Protein AF-A0A1Q3SDZ8-F1 (afdb_monomer_lite)

Secondary structure (DSSP, 8-state):
-HHHHHHHHHHHHHHHHHHHHHHHHHHHHHHS--HHHHHHHHHHHHHHHHHHHHHHHT--

Structure (mmCIF, N/CA/C/O backbone):
data_AF-A0A1Q3SDZ8-F1
#
_entry.id   AF-A0A1Q3SDZ8-F1
#
loop_
_atom_site.group_PDB
_atom_site.id
_atom_site.type_symbol
_atom_site.label_atom_id
_atom_site.label_alt_id
_atom_site.label_comp_id
_atom_site.label_asym_id
_atom_site.label_entity_id
_atom_site.label_seq_id
_atom_site.pdbx_PDB_ins_code
_atom_site.Cartn_x
_atom_site.Cartn_y
_atom_site.Cartn_z
_atom_site.occupancy
_atom_site.B_iso_or_equiv
_atom_site.auth_seq_id
_atom_site.auth_comp_id
_atom_site.auth_asym_id
_atom_site.auth_atom_id
_atom_site.pdbx_PDB_model_num
ATOM 1 N N . MET A 1 1 ? -21.821 9.610 24.653 1.00 55.09 1 MET A N 1
ATOM 2 C CA . MET A 1 1 ? -21.850 8.486 23.689 1.00 55.09 1 MET A CA 1
ATOM 3 C C . MET A 1 1 ? -21.462 8.931 22.272 1.00 55.09 1 MET A C 1
ATOM 5 O O . MET A 1 1 ? -20.608 8.282 21.693 1.00 55.09 1 MET A O 1
ATOM 9 N N . LEU A 1 2 ? -21.934 10.085 21.775 1.00 57.44 2 LEU A N 1
ATOM 10 C CA . LEU A 1 2 ? -21.633 10.620 20.426 1.00 57.44 2 LEU A CA 1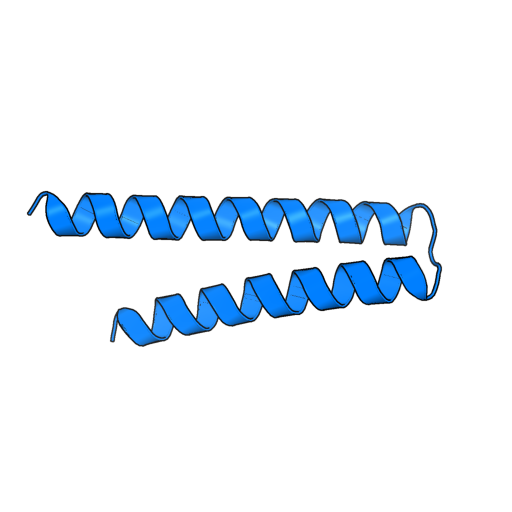
ATOM 11 C C . LEU A 1 2 ? -20.139 10.850 20.082 1.00 57.44 2 LEU A C 1
ATOM 13 O O . LEU A 1 2 ? -19.732 10.664 18.938 1.00 57.44 2 LEU A O 1
ATOM 17 N N . GLN A 1 3 ? -19.300 11.231 21.055 1.00 58.28 3 GLN A N 1
ATOM 18 C CA . GLN A 1 3 ? -17.865 11.478 20.815 1.00 58.28 3 GLN A CA 1
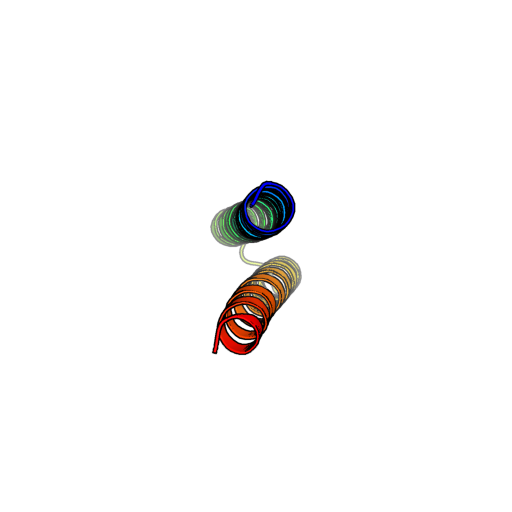ATOM 19 C C . GLN A 1 3 ? -17.090 10.205 20.433 1.00 58.28 3 GLN A C 1
ATOM 21 O O . GLN A 1 3 ? -16.149 10.266 19.641 1.00 58.28 3 GLN A O 1
ATOM 26 N N . ASN A 1 4 ? -17.512 9.046 20.948 1.00 62.12 4 ASN A N 1
ATOM 27 C CA . ASN A 1 4 ? -16.850 7.770 20.673 1.00 62.12 4 ASN A CA 1
ATOM 28 C C . ASN A 1 4 ? -17.160 7.278 19.253 1.00 62.12 4 ASN A C 1
ATOM 30 O O . ASN A 1 4 ? -16.297 6.691 18.607 1.00 62.12 4 ASN A O 1
ATOM 34 N N . GLU A 1 5 ? -18.356 7.571 18.739 1.00 67.38 5 GLU A N 1
ATOM 35 C CA . GLU A 1 5 ? -18.772 7.206 17.381 1.00 67.38 5 GLU A CA 1
ATOM 36 C C . GLU A 1 5 ? -18.071 8.069 16.327 1.00 67.38 5 GLU A C 1
ATOM 38 O O . GLU A 1 5 ? -17.517 7.535 15.367 1.00 67.38 5 GLU A O 1
ATOM 43 N N . GLN A 1 6 ? -17.985 9.387 16.544 1.00 70.06 6 GLN A N 1
ATOM 44 C CA . GLN A 1 6 ? -17.255 10.295 15.648 1.00 70.06 6 GLN A CA 1
ATOM 45 C C . GLN A 1 6 ? -15.759 9.965 15.574 1.00 70.06 6 GLN A C 1
ATOM 47 O O . GLN A 1 6 ? -15.184 9.965 14.485 1.00 70.06 6 GLN A O 1
ATOM 52 N N . GLY A 1 7 ? -15.133 9.624 16.705 1.00 73.69 7 GLY A N 1
ATOM 53 C CA . GLY A 1 7 ? -13.740 9.178 16.728 1.00 73.69 7 GLY A CA 1
ATOM 54 C C . GLY A 1 7 ? -13.523 7.861 15.975 1.00 73.69 7 GLY A C 1
ATOM 55 O O . GLY A 1 7 ? -12.499 7.691 15.313 1.00 73.69 7 GLY A O 1
ATOM 56 N N . ASN A 1 8 ? -14.488 6.939 16.027 1.00 78.81 8 ASN A N 1
ATOM 57 C CA . ASN A 1 8 ? -14.385 5.654 15.339 1.00 78.81 8 ASN A CA 1
ATOM 58 C C . ASN A 1 8 ? -14.590 5.791 13.820 1.00 78.81 8 ASN A C 1
ATOM 60 O O . ASN A 1 8 ? -13.833 5.212 13.042 1.00 78.81 8 ASN A O 1
ATOM 64 N N . ILE A 1 9 ? -15.542 6.629 13.392 1.00 81.06 9 ILE A N 1
ATOM 65 C CA . ILE A 1 9 ? -15.782 6.943 11.974 1.00 81.06 9 ILE A CA 1
ATOM 66 C C . ILE A 1 9 ? -14.531 7.574 11.345 1.00 81.06 9 ILE A C 1
ATOM 68 O O . ILE A 1 9 ? -14.066 7.108 10.306 1.00 81.06 9 ILE A O 1
ATOM 72 N N . GLN A 1 10 ? -13.910 8.552 12.011 1.00 84.00 10 GLN A N 1
ATOM 73 C CA . GLN A 1 10 ? -12.680 9.183 11.513 1.00 84.00 10 GLN A CA 1
ATOM 74 C C . GLN A 1 10 ? -11.524 8.183 11.356 1.00 84.00 10 GLN A C 1
ATOM 76 O O . GLN A 1 10 ? -10.789 8.233 10.368 1.00 84.00 10 GLN A O 1
ATOM 81 N N . LYS A 1 11 ? -11.361 7.238 12.296 1.00 86.19 11 LYS A N 1
ATOM 82 C CA . LYS A 1 11 ? -10.345 6.174 12.185 1.00 86.19 11 LYS A CA 1
ATOM 83 C C . LYS A 1 11 ? -10.582 5.299 10.948 1.00 86.19 11 LYS A C 1
ATOM 85 O O . LYS A 1 11 ? -9.620 4.985 10.245 1.00 86.19 11 LYS A O 1
ATOM 90 N N . ILE A 1 12 ? -11.833 4.927 10.672 1.00 87.94 12 ILE A N 1
ATOM 91 C CA . ILE A 1 12 ? -12.207 4.111 9.505 1.00 87.94 12 ILE A CA 1
ATOM 92 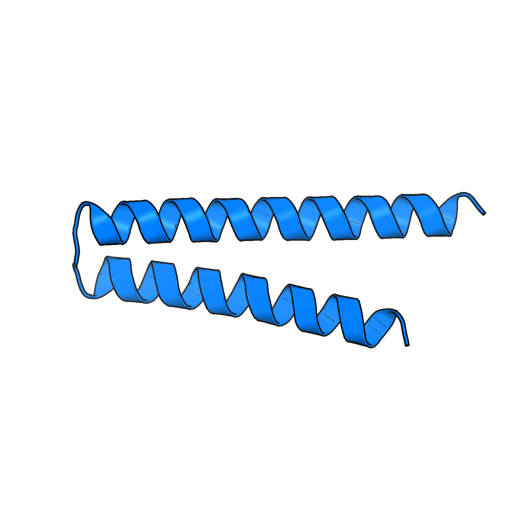C C . ILE A 1 12 ? -11.922 4.866 8.202 1.00 87.94 12 ILE A C 1
ATOM 94 O O . ILE A 1 12 ? -11.287 4.314 7.303 1.00 87.94 12 ILE A O 1
ATOM 98 N N . GLU A 1 13 ? -12.314 6.138 8.111 1.00 92.88 13 GLU A N 1
ATOM 99 C CA . GLU A 1 13 ? -12.068 6.964 6.922 1.00 92.88 13 GLU A CA 1
ATOM 100 C 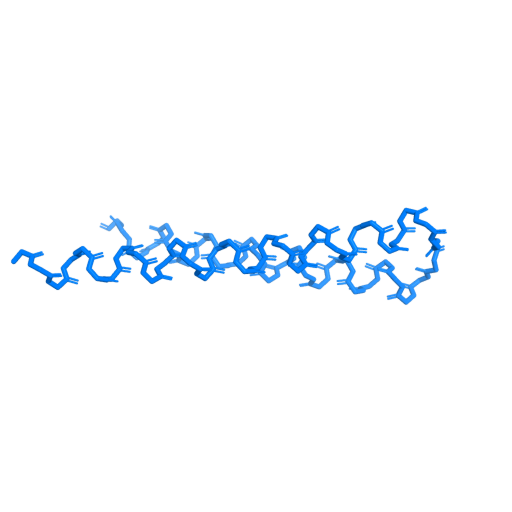C . GLU A 1 13 ? -10.574 7.118 6.619 1.00 92.88 13 GLU A C 1
ATOM 102 O O . GLU A 1 13 ? -10.149 7.017 5.465 1.00 92.88 13 GLU A O 1
ATOM 107 N N . VAL A 1 14 ? -9.754 7.343 7.651 1.00 92.75 14 VAL A N 1
ATOM 108 C CA . VAL A 1 14 ? -8.297 7.441 7.497 1.00 92.75 14 VAL A CA 1
ATOM 109 C C . VAL A 1 14 ? -7.713 6.113 7.008 1.00 92.75 14 VAL A C 1
ATOM 111 O O . VAL A 1 14 ? -6.919 6.113 6.067 1.00 92.75 14 VAL A O 1
ATOM 114 N N . GLN A 1 15 ? -8.126 4.979 7.587 1.00 92.38 15 GLN A N 1
ATOM 115 C CA . GLN A 1 15 ? -7.668 3.658 7.139 1.00 92.38 15 GLN A CA 1
ATOM 116 C C . GLN A 1 15 ? -8.042 3.388 5.677 1.00 92.38 15 GLN A C 1
ATOM 118 O O . GLN A 1 15 ? -7.193 2.933 4.912 1.00 92.38 15 GLN A O 1
ATOM 123 N N . GLN A 1 16 ? -9.274 3.707 5.269 1.00 94.62 16 GLN A N 1
ATOM 124 C CA . GLN A 1 16 ? -9.724 3.526 3.887 1.00 94.62 16 GLN A CA 1
ATOM 125 C C . GLN A 1 16 ? -8.928 4.388 2.904 1.00 94.62 16 GLN A C 1
ATOM 127 O O . GLN A 1 16 ? -8.481 3.885 1.874 1.00 94.62 16 GLN A O 1
ATOM 132 N N . LYS A 1 17 ? -8.686 5.667 3.223 1.00 96.44 17 LYS A N 1
ATOM 133 C CA . LYS A 1 17 ? -7.880 6.561 2.373 1.00 96.44 17 LYS A CA 1
ATOM 134 C C . LYS A 1 17 ? -6.460 6.029 2.170 1.00 96.44 17 LYS A C 1
ATOM 136 O O . LYS A 1 17 ? -5.960 6.026 1.046 1.00 96.44 17 LYS A O 1
ATOM 141 N N . LEU A 1 18 ? -5.821 5.552 3.239 1.00 97.00 18 LEU A N 1
ATOM 142 C CA . LEU A 1 18 ? -4.471 4.990 3.169 1.00 97.00 18 LEU A CA 1
ATOM 143 C C . LEU A 1 18 ? -4.433 3.658 2.414 1.00 97.00 18 LEU A C 1
ATOM 145 O O . LEU A 1 18 ? -3.526 3.444 1.611 1.00 97.00 18 LEU A O 1
ATOM 149 N N . TYR A 1 19 ? -5.438 2.800 2.607 1.00 96.88 19 TYR A N 1
ATOM 150 C CA . TYR A 1 19 ? -5.581 1.567 1.837 1.00 96.88 19 TYR A CA 1
ATOM 151 C C . TYR A 1 19 ? -5.710 1.851 0.335 1.00 96.88 19 TYR A C 1
ATOM 153 O O . TYR A 1 19 ? -4.999 1.247 -0.465 1.00 96.88 19 TYR A O 1
ATOM 161 N N . LEU A 1 20 ? -6.558 2.808 -0.058 1.00 98.06 20 LEU A N 1
ATOM 162 C CA . LEU A 1 20 ? -6.725 3.194 -1.462 1.00 98.06 20 LEU A CA 1
ATOM 163 C C . LEU A 1 20 ? -5.424 3.739 -2.064 1.00 98.06 20 LEU A C 1
ATOM 165 O O . LEU A 1 20 ? -5.075 3.384 -3.189 1.00 98.06 20 LEU A O 1
ATOM 169 N N . ALA A 1 21 ? -4.679 4.556 -1.315 1.00 97.88 21 ALA A N 1
ATOM 170 C CA . ALA A 1 21 ? -3.378 5.056 -1.756 1.00 97.88 21 ALA A CA 1
ATOM 171 C C . ALA A 1 21 ? -2.370 3.914 -1.980 1.00 97.88 21 ALA A C 1
ATOM 173 O O . ALA A 1 21 ? -1.673 3.894 -2.998 1.00 97.88 21 ALA A O 1
ATOM 174 N N . TYR A 1 22 ? -2.326 2.938 -1.067 1.00 98.25 22 TYR A N 1
ATOM 175 C CA . TYR A 1 22 ? -1.511 1.735 -1.227 1.00 98.25 22 TYR A CA 1
ATOM 176 C C . TYR A 1 22 ? -1.939 0.908 -2.447 1.00 98.25 22 TYR A C 1
ATOM 178 O O . TYR A 1 22 ? -1.091 0.573 -3.272 1.00 98.25 22 TYR A O 1
ATOM 186 N N . ALA A 1 23 ? -3.237 0.639 -2.614 1.00 98.19 23 ALA A N 1
ATOM 187 C CA . ALA A 1 23 ? -3.762 -0.136 -3.737 1.00 98.19 23 ALA A CA 1
ATOM 188 C C . ALA A 1 23 ? -3.414 0.507 -5.091 1.00 98.19 23 ALA A C 1
ATOM 190 O O . ALA A 1 23 ? -2.933 -0.171 -5.999 1.00 98.19 23 ALA A O 1
ATOM 191 N N . GLN A 1 24 ? -3.557 1.830 -5.206 1.00 98.38 24 GLN A N 1
ATOM 192 C CA . GLN A 1 24 ? -3.170 2.575 -6.408 1.00 98.38 24 GLN A CA 1
ATOM 193 C C . GLN A 1 24 ? -1.660 2.516 -6.674 1.00 98.38 24 GLN A C 1
ATOM 195 O O . GLN A 1 24 ? -1.234 2.415 -7.826 1.00 98.38 24 GLN A O 1
ATOM 200 N N . ALA A 1 25 ? -0.826 2.591 -5.633 1.00 98.12 25 ALA A N 1
ATOM 201 C CA . ALA A 1 25 ? 0.622 2.468 -5.781 1.00 98.12 25 ALA A CA 1
ATOM 202 C C . ALA A 1 25 ? 1.035 1.043 -6.194 1.00 98.12 25 ALA A C 1
ATOM 204 O O . ALA A 1 25 ? 1.891 0.881 -7.066 1.00 98.12 25 ALA A O 1
ATOM 205 N N . ALA A 1 26 ? 0.386 0.020 -5.632 1.00 98.31 26 ALA A N 1
ATOM 206 C CA . ALA A 1 26 ? 0.586 -1.379 -5.998 1.00 98.31 26 ALA A CA 1
ATOM 207 C C . ALA A 1 26 ? 0.202 -1.639 -7.457 1.00 98.31 26 ALA A C 1
ATOM 209 O O . ALA A 1 26 ? 0.995 -2.212 -8.201 1.00 98.31 26 ALA A O 1
ATOM 210 N N . GLU A 1 27 ? -0.951 -1.137 -7.901 1.00 98.50 27 GLU A N 1
ATOM 211 C CA . GLU A 1 27 ? -1.369 -1.244 -9.297 1.00 98.50 27 GLU A CA 1
ATOM 212 C C . GLU A 1 27 ? -0.369 -0.563 -10.246 1.00 98.50 27 GLU A C 1
ATOM 214 O O . GLU A 1 27 ? 0.011 -1.134 -11.270 1.00 98.50 27 GLU A O 1
ATOM 219 N N . ARG A 1 28 ? 0.125 0.634 -9.900 1.00 98.12 28 ARG A N 1
ATOM 220 C CA . ARG A 1 28 ? 1.158 1.323 -10.696 1.00 98.12 28 ARG A CA 1
ATOM 221 C C . ARG A 1 28 ? 2.447 0.512 -10.802 1.00 98.12 28 ARG A C 1
ATOM 223 O O . ARG A 1 28 ? 3.047 0.494 -11.875 1.00 98.12 28 ARG A O 1
ATOM 230 N N . TYR A 1 29 ? 2.869 -0.143 -9.722 1.00 98.25 29 TYR A N 1
ATOM 231 C CA . TYR A 1 29 ? 4.044 -1.011 -9.736 1.00 98.25 29 TYR A CA 1
ATOM 232 C C . TYR A 1 29 ? 3.825 -2.254 -10.607 1.00 98.25 29 TYR A C 1
ATOM 234 O O . TYR A 1 29 ? 4.679 -2.555 -11.435 1.00 98.25 29 TYR A O 1
ATOM 242 N N . VAL A 1 30 ? 2.664 -2.912 -10.501 1.0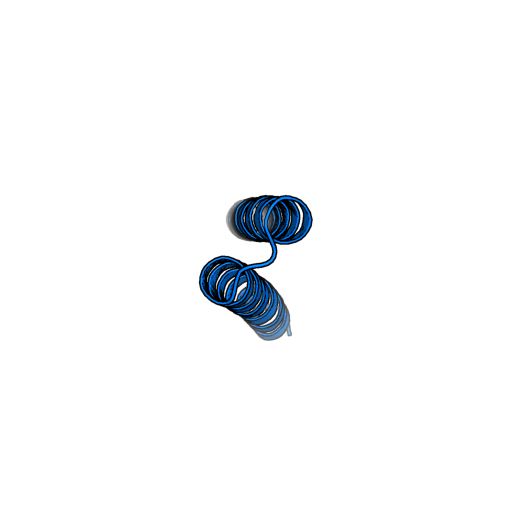0 98.06 30 VAL A N 1
ATOM 243 C CA . VAL A 1 30 ? 2.303 -4.059 -11.356 1.00 98.06 30 VAL A CA 1
ATOM 244 C C . VAL A 1 30 ? 2.308 -3.666 -12.836 1.00 98.06 30 VAL A C 1
ATOM 246 O O . VAL A 1 30 ? 2.859 -4.386 -13.662 1.00 98.06 30 VAL A O 1
ATOM 249 N N . ARG A 1 31 ? 1.748 -2.497 -13.179 1.00 98.25 31 ARG A N 1
ATOM 250 C CA . ARG A 1 31 ? 1.732 -1.989 -14.562 1.00 98.25 31 ARG A CA 1
ATOM 251 C C . ARG A 1 31 ? 3.117 -1.566 -15.061 1.00 98.25 31 ARG A C 1
ATOM 253 O O . ARG A 1 31 ? 3.394 -1.678 -16.251 1.00 98.25 31 ARG A O 1
ATOM 260 N N . LYS A 1 32 ? 3.971 -1.024 -14.186 1.00 98.06 32 LYS A N 1
ATOM 261 C CA . LYS A 1 32 ? 5.315 -0.543 -14.532 1.00 98.06 32 LYS A CA 1
ATOM 262 C C . LYS A 1 32 ? 6.293 -0.802 -13.372 1.00 98.06 32 LYS A C 1
ATOM 264 O O . LYS A 1 32 ? 6.421 0.060 -12.493 1.00 98.06 32 LYS A O 1
ATOM 269 N N . PRO A 1 33 ? 7.019 -1.934 -13.374 1.00 97.94 33 PRO A N 1
ATOM 270 C CA . PRO A 1 33 ? 7.836 -2.361 -12.241 1.00 97.94 33 PRO A CA 1
ATOM 271 C C . PRO A 1 33 ? 9.206 -1.668 -12.217 1.00 97.94 33 PRO A C 1
ATOM 273 O O . PRO A 1 33 ? 10.244 -2.282 -12.441 1.00 97.94 33 PRO A O 1
ATOM 276 N N . THR A 1 34 ? 9.225 -0.360 -11.956 1.00 98.44 34 THR A N 1
ATOM 277 C CA . THR A 1 34 ? 10.469 0.387 -11.705 1.00 98.44 34 THR A CA 1
ATOM 278 C C . THR A 1 34 ? 10.786 0.459 -10.214 1.00 98.44 34 THR A C 1
ATOM 280 O O . THR A 1 34 ? 9.872 0.395 -9.390 1.00 98.44 34 THR A O 1
ATOM 283 N N . ILE A 1 35 ? 12.062 0.685 -9.868 1.00 98.31 35 ILE A N 1
ATOM 284 C CA . ILE A 1 35 ? 12.502 0.957 -8.484 1.00 98.31 35 ILE A CA 1
ATOM 285 C C . ILE A 1 35 ? 11.671 2.092 -7.875 1.00 98.31 35 ILE A C 1
ATOM 287 O O . ILE A 1 35 ? 11.097 1.935 -6.809 1.00 98.31 35 ILE A O 1
ATOM 291 N N . TYR A 1 36 ? 11.486 3.188 -8.611 1.00 98.06 36 TYR A N 1
ATOM 292 C CA . TYR A 1 36 ? 10.669 4.318 -8.164 1.00 98.06 36 TYR A CA 1
ATOM 293 C C . TYR A 1 36 ? 9.220 3.936 -7.807 1.00 98.06 36 TYR A C 1
ATOM 295 O O . TYR A 1 36 ? 8.666 4.398 -6.808 1.00 98.06 36 TYR A O 1
ATOM 303 N N . ASN A 1 37 ? 8.571 3.099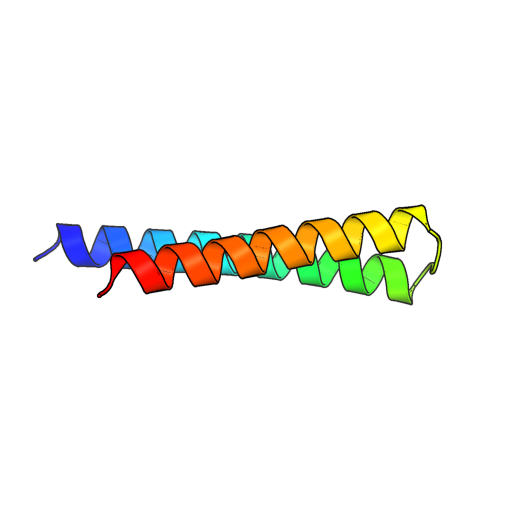 -8.625 1.00 98.00 37 ASN A N 1
ATOM 304 C CA . ASN A 1 37 ? 7.206 2.654 -8.344 1.00 98.00 37 ASN A CA 1
ATOM 305 C C . ASN A 1 37 ? 7.165 1.644 -7.191 1.00 98.00 37 ASN A C 1
ATOM 307 O O . ASN A 1 37 ? 6.200 1.644 -6.426 1.00 98.00 37 ASN A O 1
ATOM 311 N N . TRP A 1 38 ? 8.209 0.825 -7.047 1.00 98.31 38 TRP A N 1
ATOM 312 C CA . TRP A 1 38 ? 8.383 -0.056 -5.899 1.00 98.31 38 TRP A CA 1
ATOM 313 C C . TRP A 1 38 ? 8.503 0.753 -4.600 1.00 98.31 38 TRP A C 1
ATOM 315 O O . TRP A 1 38 ? 7.692 0.549 -3.704 1.00 98.31 38 TRP A O 1
ATOM 325 N N . GLU A 1 39 ? 9.394 1.746 -4.536 1.00 98.44 39 GLU A N 1
ATOM 326 C CA . GLU A 1 39 ? 9.578 2.614 -3.360 1.00 98.44 39 GLU A CA 1
ATOM 327 C C . GLU A 1 39 ? 8.279 3.326 -2.961 1.00 98.44 39 GLU A C 1
ATOM 329 O O . GLU A 1 39 ? 7.926 3.398 -1.784 1.00 98.44 39 GLU A O 1
ATOM 334 N N . LYS A 1 40 ? 7.515 3.823 -3.944 1.00 98.25 40 LYS A N 1
ATOM 335 C CA . LYS A 1 40 ? 6.203 4.434 -3.689 1.00 98.25 40 LYS A CA 1
ATOM 336 C C . LYS A 1 40 ? 5.196 3.452 -3.101 1.00 98.25 40 LYS A C 1
ATOM 338 O O . LYS A 1 40 ? 4.447 3.827 -2.199 1.00 98.25 40 LYS A O 1
ATOM 343 N N . LYS A 1 41 ? 5.158 2.223 -3.618 1.00 98.19 41 LYS A N 1
ATOM 344 C CA . LYS A 1 41 ? 4.295 1.157 -3.104 1.00 98.19 41 LYS A CA 1
ATOM 345 C C . LYS A 1 41 ? 4.691 0.779 -1.673 1.00 98.19 41 LYS A C 1
ATOM 347 O O . LYS A 1 41 ? 3.808 0.723 -0.821 1.00 98.19 41 LYS A O 1
ATOM 352 N N . GLU A 1 42 ? 5.981 0.579 -1.399 1.00 98.38 42 GLU A N 1
ATOM 353 C CA . GLU A 1 42 ? 6.484 0.236 -0.058 1.00 98.38 42 GLU A CA 1
ATOM 354 C C . GLU A 1 42 ? 6.185 1.349 0.952 1.00 98.38 42 GLU A C 1
ATOM 356 O O . GLU A 1 42 ? 5.579 1.094 1.989 1.00 98.38 42 GLU A O 1
ATOM 361 N N . LYS A 1 43 ? 6.458 2.613 0.609 1.00 98.19 43 LYS A N 1
ATOM 362 C CA . LYS A 1 43 ? 6.141 3.747 1.490 1.00 98.19 43 LYS A CA 1
ATOM 363 C C . LYS A 1 43 ? 4.646 3.841 1.820 1.00 98.19 43 LYS A C 1
ATOM 365 O O . LYS A 1 43 ? 4.270 4.150 2.955 1.00 98.19 43 LYS A O 1
ATOM 370 N N . ALA A 1 44 ? 3.773 3.591 0.840 1.00 97.88 44 ALA A N 1
ATOM 371 C CA . ALA A 1 44 ? 2.327 3.590 1.063 1.00 97.88 44 ALA A CA 1
ATOM 372 C C . ALA A 1 44 ? 1.887 2.420 1.963 1.00 97.88 44 ALA A C 1
ATOM 374 O O . ALA A 1 44 ? 1.049 2.610 2.845 1.00 97.88 44 ALA A O 1
ATOM 375 N N . PHE A 1 45 ? 2.491 1.241 1.784 1.00 97.88 45 PHE A N 1
ATOM 376 C CA . PHE A 1 45 ? 2.264 0.062 2.622 1.00 97.88 45 PHE A CA 1
ATOM 377 C C . PHE A 1 45 ? 2.685 0.295 4.079 1.00 97.88 45 PHE A C 1
ATOM 379 O O . PHE A 1 45 ? 1.895 0.061 4.995 1.00 97.88 45 PHE A O 1
ATOM 386 N N . GLU A 1 46 ? 3.891 0.821 4.304 1.00 97.81 46 GLU A N 1
ATOM 387 C CA . GLU A 1 46 ? 4.399 1.162 5.639 1.00 97.81 46 GLU A CA 1
ATOM 388 C C . GLU A 1 46 ? 3.482 2.159 6.352 1.00 97.81 46 GLU A C 1
ATOM 390 O O . GLU A 1 46 ? 3.112 1.958 7.509 1.00 97.81 46 GLU A O 1
ATOM 395 N N . THR A 1 47 ? 3.052 3.206 5.640 1.00 96.88 47 THR A N 1
ATOM 396 C CA . THR A 1 47 ? 2.151 4.233 6.185 1.00 96.88 47 THR A CA 1
ATOM 397 C C . THR A 1 47 ? 0.799 3.640 6.599 1.00 96.88 47 THR A C 1
ATOM 399 O O . THR A 1 47 ? 0.283 3.946 7.681 1.00 96.88 47 THR A O 1
ATOM 402 N N . TYR A 1 48 ? 0.222 2.769 5.765 1.00 95.50 48 TYR A N 1
ATOM 403 C CA . TYR A 1 48 ? -1.032 2.080 6.070 1.00 95.50 48 TYR A CA 1
ATOM 404 C C . TYR A 1 48 ? -0.898 1.183 7.310 1.00 95.50 48 TYR A C 1
ATOM 406 O O . TYR A 1 48 ? -1.683 1.309 8.254 1.00 95.50 48 TYR A O 1
ATOM 414 N N . ASN A 1 49 ? 0.145 0.353 7.369 1.00 94.31 49 ASN A N 1
ATOM 415 C CA . ASN A 1 49 ? 0.367 -0.561 8.490 1.00 94.31 49 ASN A CA 1
ATOM 416 C C . ASN A 1 49 ? 0.660 0.167 9.803 1.00 94.31 49 ASN A C 1
ATOM 418 O O . ASN A 1 49 ? 0.088 -0.178 10.838 1.00 94.31 49 ASN A O 1
ATOM 422 N N . ALA A 1 50 ? 1.499 1.206 9.772 1.00 94.00 50 ALA A N 1
ATOM 423 C CA . ALA A 1 50 ? 1.782 2.027 10.946 1.00 94.00 50 ALA A CA 1
ATOM 424 C C . ALA A 1 50 ? 0.498 2.649 11.516 1.00 94.00 50 ALA A C 1
ATOM 426 O O . ALA A 1 50 ? 0.315 2.707 12.734 1.00 94.00 50 ALA A O 1
ATOM 427 N N . THR A 1 51 ? -0.428 3.052 10.642 1.00 92.81 51 THR A N 1
ATOM 428 C CA . THR A 1 51 ? -1.723 3.607 11.047 1.00 92.81 51 THR A CA 1
ATOM 429 C C . THR A 1 51 ? -2.621 2.562 11.707 1.00 92.81 51 THR A C 1
ATOM 431 O O . THR A 1 51 ? -3.192 2.843 12.761 1.00 92.81 51 THR A O 1
ATOM 434 N N . ILE A 1 52 ? -2.698 1.342 11.160 1.00 90.38 52 ILE A N 1
ATOM 435 C CA . ILE A 1 52 ? -3.429 0.230 11.794 1.00 90.38 52 ILE A CA 1
ATOM 436 C C . ILE A 1 52 ? -2.865 -0.060 13.189 1.00 90.38 52 ILE A C 1
ATOM 438 O O . ILE A 1 52 ? -3.625 -0.170 14.150 1.00 90.38 52 ILE A O 1
ATOM 442 N N . ILE A 1 53 ? -1.537 -0.152 13.315 1.00 90.62 53 ILE A N 1
ATOM 443 C CA . ILE A 1 53 ? -0.869 -0.428 14.594 1.00 90.62 53 ILE A CA 1
ATOM 444 C C . ILE A 1 53 ? -1.176 0.679 15.607 1.00 90.62 53 ILE A C 1
ATOM 446 O O . ILE A 1 53 ? -1.522 0.386 16.751 1.00 90.62 53 ILE A O 1
ATOM 450 N N . ARG A 1 54 ? -1.092 1.949 15.194 1.00 88.38 54 ARG A N 1
ATOM 451 C CA . ARG A 1 54 ? -1.408 3.096 16.055 1.00 88.38 54 ARG A CA 1
ATOM 452 C C . ARG A 1 54 ? -2.858 3.070 16.522 1.00 88.38 54 ARG A C 1
ATOM 454 O O . ARG A 1 54 ? -3.128 3.364 17.682 1.00 88.38 54 ARG A O 1
ATOM 461 N N . PHE A 1 55 ? -3.791 2.737 15.636 1.00 86.31 55 PHE A N 1
ATOM 462 C CA . PHE A 1 55 ? -5.198 2.677 16.005 1.00 86.31 55 PHE A CA 1
ATOM 463 C C . PHE A 1 55 ? -5.511 1.517 16.939 1.00 86.31 55 PHE A C 1
ATOM 465 O O . PHE A 1 55 ? -6.276 1.756 17.863 1.00 86.31 55 PHE A O 1
ATOM 472 N N . LYS A 1 56 ? -4.868 0.350 16.775 1.00 82.06 56 LYS A N 1
ATOM 473 C CA . LYS A 1 56 ? -4.974 -0.775 17.720 1.00 82.06 56 LYS A CA 1
ATOM 474 C C . LYS A 1 56 ? -4.461 -0.408 19.115 1.00 82.06 56 LYS A C 1
ATOM 476 O O . LYS A 1 56 ? -5.202 -0.564 20.075 1.00 82.06 56 LYS A O 1
ATOM 481 N N . LYS A 1 57 ? -3.259 0.179 19.212 1.00 77.56 57 LYS A N 1
ATOM 482 C CA . LYS A 1 57 ? -2.655 0.609 20.492 1.00 77.56 57 LYS A CA 1
ATOM 483 C C . LYS A 1 57 ? -3.476 1.648 21.266 1.00 77.56 57 LYS A C 1
ATOM 485 O O . LYS A 1 57 ? -3.289 1.782 22.462 1.00 77.56 57 LYS A O 1
ATOM 490 N N . ASN A 1 58 ? -4.342 2.403 20.590 1.00 62.34 58 ASN A N 1
ATOM 491 C CA . ASN A 1 58 ? -5.198 3.426 21.203 1.00 62.34 58 ASN A CA 1
ATOM 492 C C . ASN A 1 58 ? -6.611 2.896 21.538 1.00 62.34 58 ASN A C 1
ATOM 494 O O . ASN A 1 58 ? -7.545 3.693 21.658 1.00 62.34 58 ASN A O 1
ATOM 498 N N . THR A 1 59 ? -6.794 1.575 21.567 1.00 57.50 59 THR A N 1
ATOM 499 C CA . THR A 1 59 ? -8.057 0.889 21.908 1.00 57.50 59 THR A CA 1
ATOM 500 C C . THR A 1 59 ? -7.898 -0.158 23.013 1.00 57.50 59 THR A C 1
ATOM 502 O O . THR A 1 59 ? -8.919 -0.695 23.437 1.00 57.50 59 THR A O 1
ATOM 505 N N . ASP A 1 60 ? -6.665 -0.404 23.469 1.00 51.59 60 ASP A N 1
ATOM 506 C CA . ASP A 1 60 ? -6.326 -1.184 24.669 1.00 51.59 60 ASP A CA 1
ATOM 507 C C . ASP A 1 60 ? -6.161 -0.235 25.870 1.00 51.59 60 ASP A C 1
ATOM 509 O O . ASP A 1 60 ? -6.543 -0.628 26.995 1.00 51.59 60 ASP A O 1
#

Sequence (60 aa):
MLQNEQGNIQKIEVQQKLYLAYAQAAERYVRKPTIYNWEKKEKAFETYNATIIRFKKNTD

Radius of gyration: 14.38 Å; chains: 1; bounding box: 34×16×39 Å

Foldseek 3Di:
DVVVVVVVVVLVVVLVVLVVQLVVLVVVCVVPVDPVSVVSNVVSVVVNVVSVVVVVVVVD

pLDDT: mean 88.93, std 13.58, range [51.59, 98.5]